Protein AF-A0A9Q1HFZ5-F1 (afdb_monomer_lite)

Structure (mmCIF, N/CA/C/O backbone):
data_AF-A0A9Q1HFZ5-F1
#
_entry.id   AF-A0A9Q1HFZ5-F1
#
loop_
_atom_site.group_PDB
_atom_site.id
_atom_site.type_symbol
_atom_site.label_atom_id
_atom_site.label_alt_id
_atom_site.label_comp_id
_atom_site.label_asym_id
_atom_site.label_entity_id
_atom_site.label_seq_id
_atom_site.p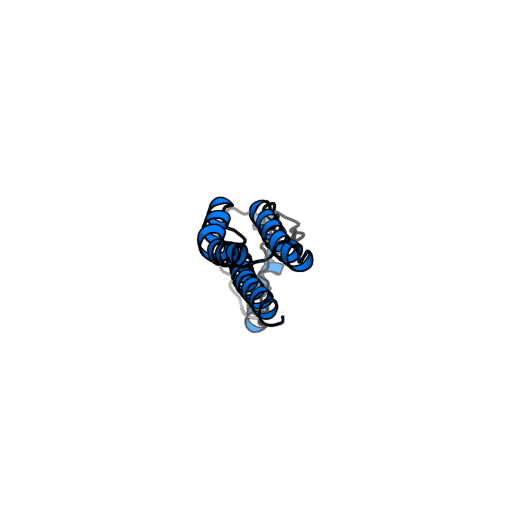dbx_PDB_ins_code
_atom_site.Cartn_x
_atom_site.Cartn_y
_atom_site.Cartn_z
_atom_site.occupancy
_atom_site.B_iso_or_equiv
_atom_site.auth_seq_id
_atom_site.auth_comp_id
_atom_site.auth_asym_id
_atom_site.auth_atom_id
_atom_site.pdbx_PDB_model_num
ATOM 1 N N . MET A 1 1 ? -16.643 2.755 31.530 1.00 44.16 1 MET A N 1
ATOM 2 C CA . MET A 1 1 ? -16.604 3.293 30.150 1.00 44.16 1 MET A CA 1
ATOM 3 C C . MET A 1 1 ? -15.154 3.509 29.686 1.00 44.16 1 MET A C 1
ATOM 5 O O . MET A 1 1 ? -14.734 4.644 29.547 1.00 44.16 1 MET A O 1
ATOM 9 N N . THR A 1 2 ? -14.364 2.450 29.455 1.00 46.28 2 THR A N 1
ATOM 10 C CA . THR A 1 2 ? -12.994 2.570 28.876 1.00 46.28 2 THR A CA 1
ATOM 11 C C . THR A 1 2 ? -12.557 1.375 28.016 1.00 46.28 2 THR A C 1
ATOM 13 O O . THR A 1 2 ? -11.538 1.457 27.342 1.00 46.28 2 THR A O 1
ATOM 16 N N . PHE A 1 3 ? -13.327 0.284 27.954 1.00 53.53 3 PHE A N 1
ATOM 17 C CA . PHE A 1 3 ? -12.928 -0.911 27.198 1.00 53.53 3 PHE A CA 1
ATOM 18 C C . PHE A 1 3 ? -13.112 -0.802 25.674 1.00 53.53 3 PHE A C 1
ATOM 20 O O . PHE A 1 3 ? -12.501 -1.571 24.944 1.00 53.53 3 PHE A O 1
ATOM 27 N N . LEU A 1 4 ? -13.884 0.171 25.175 1.00 57.22 4 LEU A N 1
ATOM 28 C CA . LEU A 1 4 ? -14.208 0.266 23.744 1.00 57.22 4 LEU A CA 1
ATOM 29 C C . LEU A 1 4 ? -13.182 1.062 22.913 1.00 57.22 4 LEU A C 1
ATOM 31 O O . LEU A 1 4 ? -13.033 0.800 21.728 1.00 57.22 4 LEU A O 1
ATOM 35 N N . GLY A 1 5 ? -12.425 1.995 23.505 1.00 55.53 5 GLY A N 1
ATOM 36 C CA . GLY A 1 5 ? -11.471 2.830 22.750 1.00 55.53 5 GLY A CA 1
ATOM 37 C C . GLY A 1 5 ? -10.174 2.114 22.341 1.00 55.53 5 GLY A C 1
ATOM 38 O O . GLY A 1 5 ? -9.583 2.424 21.306 1.00 55.53 5 GLY A O 1
ATOM 39 N N . LEU A 1 6 ? -9.731 1.127 23.130 1.00 59.09 6 LEU A N 1
ATOM 40 C CA . LEU A 1 6 ? -8.488 0.386 22.878 1.00 59.09 6 LEU A CA 1
ATOM 41 C C . LEU A 1 6 ? -8.575 -0.499 21.626 1.00 59.09 6 LEU A C 1
ATOM 43 O O . LEU A 1 6 ? -7.608 -0.568 20.869 1.00 59.09 6 LEU A O 1
ATOM 47 N N . ASP A 1 7 ? -9.727 -1.113 21.366 1.00 67.25 7 ASP A N 1
ATOM 48 C CA . ASP A 1 7 ? -9.920 -2.047 20.248 1.00 67.25 7 ASP A CA 1
ATOM 49 C C . ASP A 1 7 ? -9.902 -1.347 18.872 1.00 67.25 7 ASP A C 1
ATOM 51 O O . ASP A 1 7 ? -9.351 -1.836 17.880 1.00 67.25 7 ASP A O 1
ATOM 55 N N . ILE A 1 8 ? -10.409 -0.114 18.819 1.00 70.19 8 ILE A N 1
ATOM 56 C CA . ILE A 1 8 ? -10.532 0.661 17.576 1.00 70.19 8 ILE A CA 1
ATOM 57 C C . ILE A 1 8 ? -9.152 1.027 17.035 1.00 70.19 8 ILE A C 1
ATOM 59 O O . ILE A 1 8 ? -8.840 0.777 15.868 1.00 70.19 8 ILE A O 1
ATOM 63 N N . SER A 1 9 ? -8.292 1.567 17.901 1.00 76.06 9 SER A N 1
ATOM 64 C CA . SER A 1 9 ? -6.920 1.919 17.534 1.00 76.06 9 SER A CA 1
ATOM 65 C C . SER A 1 9 ? -6.125 0.695 17.059 1.00 76.06 9 SER A C 1
ATOM 67 O O . SER A 1 9 ? -5.380 0.781 16.081 1.00 76.06 9 SER A O 1
ATOM 69 N N . GLN A 1 10 ? -6.325 -0.471 17.683 1.00 80.50 10 GLN A N 1
ATOM 70 C CA . GLN A 1 10 ? -5.677 -1.720 17.282 1.00 80.50 10 GLN A CA 1
ATOM 71 C C . GLN A 1 10 ? -6.176 -2.216 15.924 1.00 80.50 10 GLN A C 1
ATOM 73 O O . GLN A 1 10 ? -5.364 -2.613 15.079 1.00 80.50 10 GLN A O 1
ATOM 78 N N . THR A 1 11 ? -7.480 -2.126 15.672 1.00 81.31 11 THR A N 1
ATOM 79 C CA . THR A 1 11 ? -8.086 -2.523 14.397 1.00 81.31 11 THR A CA 1
ATOM 80 C C . THR A 1 11 ? -7.647 -1.613 13.249 1.00 81.31 11 THR A C 1
ATOM 82 O O . THR A 1 11 ? -7.220 -2.104 12.197 1.00 81.31 11 THR A O 1
ATOM 85 N N . VAL A 1 12 ? -7.634 -0.294 13.467 1.00 81.25 12 VAL A N 1
ATOM 86 C CA . VAL A 1 12 ? -7.117 0.693 12.504 1.00 81.25 12 VAL A CA 1
ATOM 87 C C . VAL A 1 12 ? -5.626 0.465 12.242 1.00 81.25 12 VAL A C 1
ATOM 89 O O . VAL A 1 12 ? -5.197 0.428 11.087 1.00 81.25 12 VAL A O 1
ATOM 92 N N . ASN A 1 13 ? -4.826 0.222 13.282 1.00 85.31 13 ASN A N 1
ATOM 93 C CA . ASN A 1 13 ? -3.402 -0.079 13.128 1.00 85.31 13 ASN A CA 1
ATOM 94 C C . ASN A 1 13 ? -3.161 -1.393 12.369 1.00 85.31 13 ASN A C 1
ATOM 96 O O . ASN A 1 13 ? -2.248 -1.471 11.545 1.00 85.31 13 ASN A O 1
ATOM 100 N N . SER A 1 14 ? -3.989 -2.416 12.594 1.00 86.19 14 SER A N 1
ATOM 101 C CA . SER A 1 14 ? -3.953 -3.675 11.839 1.00 86.19 14 SER A CA 1
ATOM 102 C C . SER A 1 14 ? -4.256 -3.445 10.354 1.00 86.19 14 SER A C 1
ATOM 104 O O . SER A 1 14 ? -3.512 -3.916 9.490 1.00 86.19 14 SER A O 1
ATOM 106 N N . ALA A 1 15 ? -5.291 -2.659 10.044 1.00 87.12 15 ALA A N 1
ATOM 107 C CA . ALA A 1 15 ? -5.643 -2.289 8.675 1.00 87.12 15 ALA A CA 1
ATOM 108 C C . ALA A 1 15 ? -4.533 -1.467 7.990 1.00 87.12 15 ALA A C 1
ATOM 110 O O . ALA A 1 15 ? -4.168 -1.751 6.848 1.00 87.12 15 ALA A O 1
ATOM 111 N N . ASN A 1 16 ? -3.926 -0.514 8.704 1.00 88.19 16 ASN A N 1
ATOM 112 C CA . ASN A 1 16 ? -2.825 0.309 8.197 1.00 88.19 16 ASN A CA 1
ATOM 113 C C . ASN A 1 16 ? -1.559 -0.503 7.894 1.00 88.19 16 ASN A C 1
ATOM 115 O O . ASN A 1 16 ? -0.885 -0.232 6.899 1.00 88.19 16 ASN A O 1
ATOM 119 N N . LYS A 1 17 ? -1.252 -1.535 8.692 1.00 90.06 17 LYS A N 1
ATOM 120 C CA . LYS A 1 17 ? -0.145 -2.464 8.402 1.00 90.06 17 LYS A CA 1
ATOM 121 C C . LYS A 1 17 ? -0.357 -3.183 7.069 1.00 90.06 17 LYS A C 1
ATOM 123 O O . LYS A 1 17 ? 0.549 -3.212 6.238 1.00 90.06 17 LYS A O 1
ATOM 128 N N . VAL A 1 18 ? -1.561 -3.712 6.841 1.00 89.75 18 VAL A N 1
ATOM 129 C CA . VAL A 1 18 ? -1.922 -4.370 5.574 1.00 89.75 18 VAL A CA 1
ATOM 130 C C . VAL A 1 18 ? -1.856 -3.377 4.414 1.00 89.75 18 VAL A C 1
ATOM 132 O O . VAL A 1 18 ? -1.251 -3.675 3.388 1.00 89.75 18 VAL A O 1
ATOM 135 N N . LEU A 1 19 ? -2.389 -2.167 4.587 1.00 88.12 19 LEU A N 1
ATOM 136 C CA . LEU A 1 19 ? -2.314 -1.118 3.571 1.00 88.12 19 LEU A CA 1
ATOM 137 C C . LEU A 1 19 ? -0.862 -0.747 3.222 1.00 88.12 19 LEU A C 1
ATOM 139 O O . LEU A 1 19 ? -0.540 -0.570 2.049 1.00 88.12 19 LEU A O 1
ATOM 143 N N . GLY A 1 20 ? 0.030 -0.672 4.213 1.00 88.69 20 GLY A N 1
ATOM 144 C CA . GLY A 1 20 ? 1.460 -0.447 3.994 1.00 88.69 20 GLY A CA 1
ATOM 145 C C . GLY A 1 20 ? 2.116 -1.560 3.171 1.00 88.69 20 GLY A C 1
ATOM 146 O O . GLY A 1 20 ? 2.890 -1.278 2.253 1.00 88.69 20 GLY A O 1
ATOM 147 N N . LEU A 1 21 ? 1.756 -2.822 3.434 1.00 89.06 21 LEU A N 1
ATOM 148 C CA . LEU A 1 21 ? 2.202 -3.960 2.624 1.00 89.06 21 LEU A CA 1
ATOM 149 C C . LEU A 1 21 ? 1.701 -3.851 1.181 1.00 89.06 21 LEU A C 1
ATOM 151 O O . LEU A 1 21 ? 2.486 -4.057 0.255 1.00 89.06 21 LEU A O 1
ATOM 155 N N . LEU A 1 22 ? 0.434 -3.486 0.978 1.00 88.56 22 LEU A N 1
ATOM 156 C CA . LEU A 1 22 ? -0.132 -3.287 -0.358 1.00 88.56 22 LEU A CA 1
ATOM 157 C C . LEU A 1 22 ? 0.583 -2.155 -1.104 1.00 88.56 22 LEU A C 1
ATOM 159 O O . LEU A 1 22 ? 0.998 -2.356 -2.241 1.00 88.56 22 LEU A O 1
ATOM 163 N N . LYS A 1 23 ? 0.830 -1.012 -0.453 1.00 85.62 23 LYS A N 1
ATOM 164 C CA . LYS A 1 23 ? 1.557 0.123 -1.051 1.00 85.62 23 LYS A CA 1
ATOM 165 C C . LYS A 1 23 ? 2.977 -0.259 -1.494 1.00 85.62 23 LYS A C 1
ATOM 167 O O . LYS A 1 23 ? 3.425 0.199 -2.541 1.00 85.62 23 LYS A O 1
ATOM 172 N N . ARG A 1 24 ? 3.677 -1.109 -0.731 1.00 86.00 24 ARG A N 1
ATOM 173 C CA . ARG A 1 24 ? 5.048 -1.543 -1.056 1.00 86.00 24 ARG A CA 1
ATOM 174 C C . ARG A 1 24 ? 5.102 -2.587 -2.173 1.00 86.00 24 ARG A C 1
ATOM 176 O O . ARG A 1 24 ? 6.030 -2.560 -2.972 1.00 86.00 24 ARG A O 1
ATOM 183 N N . ASN A 1 25 ? 4.135 -3.502 -2.225 1.00 86.75 25 ASN A N 1
ATOM 184 C CA . ASN A 1 25 ? 4.155 -4.618 -3.176 1.00 86.75 25 ASN A CA 1
ATOM 185 C C . ASN A 1 25 ? 3.413 -4.314 -4.485 1.00 86.75 25 ASN A C 1
ATOM 187 O O . ASN A 1 25 ? 3.841 -4.755 -5.544 1.00 86.75 25 ASN A O 1
ATOM 191 N N . LEU A 1 26 ? 2.329 -3.536 -4.436 1.00 85.00 26 LEU A N 1
ATOM 192 C CA . LEU A 1 26 ? 1.442 -3.278 -5.578 1.00 85.00 26 LEU A CA 1
ATOM 193 C C . LEU A 1 26 ? 1.679 -1.905 -6.223 1.00 85.00 26 LEU A C 1
ATOM 195 O O . LEU A 1 26 ? 0.786 -1.359 -6.871 1.00 85.00 26 LEU A O 1
ATOM 199 N N . TRP A 1 27 ? 2.867 -1.319 -6.052 1.00 81.12 27 TRP A N 1
ATOM 200 C CA . TRP A 1 27 ? 3.168 0.034 -6.532 1.00 81.12 27 TRP A CA 1
ATOM 201 C C . TRP A 1 27 ? 3.010 0.170 -8.059 1.00 81.12 27 TRP A C 1
ATOM 203 O O . TRP A 1 27 ? 2.431 1.155 -8.518 1.00 81.12 27 TRP A O 1
ATOM 213 N N . ASN A 1 28 ? 3.431 -0.847 -8.824 1.00 80.31 28 ASN A N 1
ATOM 214 C CA . ASN A 1 28 ? 3.397 -0.877 -10.294 1.00 80.31 28 ASN A CA 1
ATOM 215 C C . ASN A 1 28 ? 2.214 -1.676 -10.885 1.00 80.31 28 ASN A C 1
ATOM 217 O O . ASN A 1 28 ? 2.245 -2.070 -12.047 1.00 80.31 28 ASN A O 1
ATOM 221 N N . CYS A 1 29 ? 1.191 -1.984 -10.086 1.00 81.56 29 CYS A N 1
ATOM 222 C CA . CYS A 1 29 ? 0.050 -2.783 -10.543 1.00 81.56 29 CYS A CA 1
ATOM 223 C C . CYS A 1 29 ? -1.084 -1.915 -11.102 1.00 81.56 29 CYS A C 1
ATOM 225 O O . CYS A 1 29 ? -1.210 -0.733 -10.761 1.00 81.56 29 CYS A O 1
ATOM 227 N N . SER A 1 30 ? -1.946 -2.529 -11.922 1.00 84.12 30 SER A N 1
ATOM 228 C CA . SER A 1 30 ? -3.143 -1.873 -12.446 1.00 84.12 30 SER A CA 1
ATOM 229 C C . SER A 1 30 ? -4.091 -1.435 -11.313 1.00 84.12 30 SER A C 1
ATOM 231 O O . SER A 1 30 ? -4.132 -2.069 -10.250 1.00 84.12 30 SER A O 1
ATOM 233 N N . PRO A 1 31 ? -4.888 -0.371 -11.527 1.00 84.56 31 PRO A N 1
ATOM 234 C CA . PRO A 1 31 ? -5.866 0.108 -10.548 1.00 84.56 31 PRO A CA 1
ATOM 235 C C . PRO A 1 31 ? -6.849 -0.978 -10.081 1.00 84.56 31 PRO A C 1
ATOM 237 O O . PRO A 1 31 ? -7.152 -1.062 -8.894 1.00 84.56 31 PRO A O 1
ATOM 240 N N . SER A 1 32 ? -7.269 -1.866 -10.989 1.00 86.25 32 SER A N 1
ATOM 241 C CA . SER A 1 32 ? -8.192 -2.968 -10.691 1.00 86.25 32 SER A CA 1
ATOM 242 C C . SER A 1 32 ? -7.624 -3.975 -9.687 1.00 86.25 32 SER A C 1
ATOM 244 O O . SER A 1 32 ? -8.313 -4.379 -8.754 1.00 86.25 32 SER A O 1
ATOM 246 N N . ILE A 1 33 ? -6.346 -4.344 -9.815 1.00 87.88 33 ILE A N 1
ATOM 247 C CA . ILE A 1 33 ? -5.682 -5.272 -8.885 1.00 87.88 33 ILE A CA 1
ATOM 248 C C . ILE A 1 33 ? -5.567 -4.640 -7.493 1.00 87.88 33 ILE A C 1
ATOM 250 O O . ILE A 1 33 ? -5.809 -5.303 -6.482 1.00 87.88 33 ILE A O 1
ATOM 254 N N . LYS A 1 34 ? -5.239 -3.343 -7.436 1.00 87.50 34 LYS A N 1
ATOM 255 C CA . LYS A 1 34 ? -5.165 -2.576 -6.184 1.00 87.50 34 LYS A CA 1
ATOM 256 C C . LYS A 1 34 ? -6.521 -2.525 -5.475 1.00 87.50 34 LYS A C 1
ATOM 258 O O . LYS A 1 34 ? -6.582 -2.695 -4.258 1.00 87.50 34 LYS A O 1
ATOM 263 N N . GLU A 1 35 ? -7.597 -2.329 -6.232 1.00 88.56 35 GLU A N 1
ATOM 264 C CA . GLU A 1 35 ? -8.962 -2.297 -5.711 1.00 88.56 35 GLU A CA 1
ATOM 265 C C . GLU A 1 35 ? -9.401 -3.663 -5.165 1.00 88.56 35 GLU A C 1
ATOM 267 O O . GLU A 1 35 ? -9.896 -3.744 -4.037 1.00 88.56 35 GLU A O 1
ATOM 272 N N . THR A 1 36 ? -9.165 -4.744 -5.915 1.00 90.81 36 THR A N 1
ATOM 273 C CA . THR A 1 36 ? -9.499 -6.106 -5.475 1.00 90.81 36 THR A CA 1
ATOM 274 C C . THR A 1 36 ? -8.727 -6.491 -4.216 1.00 90.81 36 THR A C 1
ATOM 276 O O . THR A 1 36 ? -9.330 -6.981 -3.264 1.00 90.81 36 THR A O 1
ATOM 279 N N . ALA A 1 37 ? -7.420 -6.214 -4.161 1.00 89.56 37 ALA A N 1
ATOM 280 C CA . ALA A 1 37 ? -6.597 -6.513 -2.988 1.00 89.56 37 ALA A CA 1
ATOM 281 C C . ALA A 1 37 ? -7.030 -5.718 -1.742 1.00 89.56 37 ALA A C 1
ATOM 283 O O . ALA A 1 37 ? -7.009 -6.234 -0.623 1.00 89.56 37 ALA A O 1
ATOM 284 N N . TYR A 1 38 ? -7.463 -4.467 -1.921 1.00 88.44 38 TYR A N 1
ATOM 285 C CA . TYR A 1 38 ? -8.017 -3.680 -0.822 1.00 88.44 38 TYR A CA 1
ATOM 286 C C . TYR A 1 38 ? -9.357 -4.248 -0.333 1.00 88.44 38 TYR A C 1
ATOM 288 O O . TYR A 1 38 ? -9.556 -4.419 0.874 1.00 88.44 38 TYR A O 1
ATOM 296 N N . LYS A 1 39 ? -10.268 -4.566 -1.263 1.00 88.50 39 LYS A N 1
ATOM 297 C CA . LYS A 1 39 ? -11.587 -5.143 -0.961 1.00 88.50 39 LYS A CA 1
ATOM 298 C C . LYS A 1 39 ? -11.489 -6.505 -0.271 1.00 88.50 39 LYS A C 1
ATOM 300 O O . LYS A 1 39 ? -12.331 -6.795 0.567 1.00 88.50 39 LYS A O 1
ATOM 305 N N . SER A 1 40 ? -10.483 -7.318 -0.582 1.00 92.31 40 SER A N 1
ATOM 306 C CA . SER A 1 40 ? -10.319 -8.633 0.044 1.00 92.31 40 SER A CA 1
ATOM 307 C C . SER A 1 40 ? -9.644 -8.578 1.418 1.00 92.31 40 SER A C 1
ATOM 309 O O . SER A 1 40 ? -10.021 -9.343 2.300 1.00 92.31 40 SER A O 1
ATOM 311 N N . LEU A 1 41 ? -8.672 -7.681 1.634 1.00 88.81 41 LEU A N 1
ATOM 312 C CA . LEU A 1 41 ? -7.824 -7.716 2.838 1.00 88.81 41 LEU A CA 1
ATOM 313 C C . LEU A 1 41 ? -8.105 -6.604 3.857 1.00 88.81 41 LEU A C 1
ATOM 315 O O . LEU A 1 41 ? -8.023 -6.834 5.065 1.00 88.81 41 LEU A O 1
ATOM 319 N N . VAL A 1 42 ? -8.397 -5.387 3.394 1.00 87.25 42 VAL A N 1
ATOM 320 C CA . VAL A 1 42 ? -8.547 -4.207 4.266 1.00 87.25 42 VAL A CA 1
ATOM 321 C C . VAL A 1 42 ? -10.016 -3.951 4.593 1.00 87.25 42 VAL A C 1
ATOM 323 O O . VAL A 1 42 ? -10.348 -3.616 5.730 1.00 87.25 42 VAL A O 1
ATOM 326 N N . ARG A 1 43 ? -10.909 -4.156 3.618 1.00 84.12 43 ARG A N 1
ATOM 327 C CA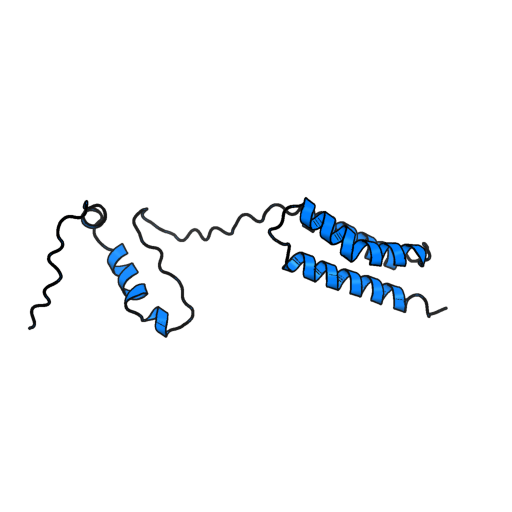 . ARG A 1 43 ? -12.347 -3.892 3.760 1.00 84.12 43 ARG A CA 1
ATOM 328 C C . ARG A 1 43 ? -13.034 -4.720 4.859 1.00 84.12 43 ARG A C 1
ATOM 330 O O . ARG A 1 43 ? -13.725 -4.090 5.654 1.00 84.12 43 ARG A O 1
ATOM 337 N N . PRO A 1 44 ? -12.790 -6.039 5.023 1.00 87.38 44 PRO A N 1
ATOM 338 C CA . PRO A 1 44 ? -13.430 -6.814 6.091 1.00 87.38 44 PRO A CA 1
ATOM 339 C C . PRO A 1 44 ? -13.060 -6.317 7.493 1.00 87.38 44 PRO A C 1
ATOM 341 O O . PRO A 1 44 ? -13.916 -6.208 8.363 1.00 87.38 44 PRO A O 1
ATOM 344 N N . LYS A 1 45 ? -11.789 -5.937 7.699 1.00 83.94 45 LYS A N 1
ATOM 345 C CA . LYS A 1 45 ? -11.302 -5.386 8.976 1.00 83.94 45 LYS A CA 1
ATOM 346 C C . LYS A 1 45 ? -11.982 -4.066 9.325 1.00 83.94 45 LYS A C 1
ATOM 348 O O . LYS A 1 45 ? -12.228 -3.793 10.492 1.00 83.94 45 LYS A O 1
ATOM 353 N N . ARG A 1 46 ? -12.269 -3.245 8.314 1.00 78.12 46 ARG A N 1
ATOM 354 C CA . ARG A 1 46 ? -12.915 -1.944 8.491 1.00 78.12 46 ARG A CA 1
ATOM 355 C C . ARG A 1 46 ? -14.424 -2.073 8.686 1.00 78.12 46 ARG A C 1
ATOM 357 O O . ARG A 1 46 ? -14.975 -1.386 9.534 1.00 78.12 46 ARG A O 1
ATOM 364 N N . GLU A 1 47 ? -15.084 -2.914 7.894 1.00 78.94 47 GLU A N 1
ATOM 365 C CA . GLU A 1 47 ? -16.538 -3.107 7.957 1.00 78.94 47 GLU A CA 1
ATOM 366 C C . GLU A 1 47 ? -16.958 -3.770 9.266 1.00 78.94 47 GLU A C 1
ATOM 368 O O . GLU A 1 47 ? -17.851 -3.254 9.934 1.00 78.94 47 GLU A O 1
ATOM 373 N N . TYR A 1 48 ? -16.244 -4.820 9.687 1.00 78.50 48 TYR A N 1
ATOM 374 C CA . TYR A 1 48 ? -16.449 -5.450 10.995 1.00 78.50 48 TYR A CA 1
ATOM 375 C C . TYR A 1 48 ? -16.405 -4.421 12.125 1.00 78.50 48 TYR A C 1
ATOM 377 O O . TYR A 1 48 ? -17.242 -4.402 13.020 1.00 78.50 48 TYR A O 1
ATOM 385 N N . ALA A 1 49 ? -15.435 -3.522 12.040 1.00 68.44 49 ALA A N 1
ATOM 386 C CA . ALA A 1 49 ? -15.217 -2.544 13.071 1.00 68.44 49 ALA A CA 1
ATOM 387 C C . ALA A 1 49 ? -16.279 -1.425 13.009 1.00 68.44 49 ALA A C 1
ATOM 389 O O . ALA A 1 49 ? -16.817 -1.064 14.047 1.00 68.44 49 ALA A O 1
ATOM 390 N N . SER A 1 50 ? -16.740 -1.011 11.819 1.00 68.19 50 SER A N 1
ATOM 391 C CA . SER A 1 50 ? -17.870 -0.072 11.675 1.00 68.19 50 SER A CA 1
ATOM 392 C C . SER A 1 50 ? -19.188 -0.534 12.279 1.00 68.19 50 SER A C 1
ATOM 394 O O . SER A 1 50 ? -19.962 0.306 12.723 1.00 68.19 50 SER A O 1
ATOM 396 N N . SER A 1 51 ? -19.426 -1.843 12.357 1.00 70.06 51 SER A N 1
ATOM 397 C CA . SER A 1 51 ? -20.614 -2.397 13.013 1.00 70.06 51 SER A CA 1
ATOM 398 C C . SER A 1 51 ? -20.547 -2.359 14.544 1.00 70.06 51 SER A C 1
ATOM 400 O O . SER A 1 51 ? -21.575 -2.507 15.195 1.00 70.06 51 SER A O 1
ATOM 402 N N . ILE A 1 52 ? -19.356 -2.179 15.120 1.00 64.81 52 ILE A N 1
ATOM 403 C CA . ILE A 1 52 ? -19.111 -2.167 16.572 1.00 64.81 52 ILE A CA 1
ATOM 404 C C . ILE A 1 52 ? -19.027 -0.723 17.110 1.00 64.81 52 ILE A C 1
ATOM 406 O O . ILE A 1 52 ? -19.071 -0.502 18.319 1.00 64.81 52 ILE A O 1
ATOM 410 N N . TRP A 1 53 ? -18.898 0.277 16.233 1.00 68.75 53 TRP A N 1
ATOM 411 C CA . TRP A 1 53 ? -18.576 1.652 16.621 1.00 68.75 53 TRP A CA 1
ATOM 412 C C . TRP A 1 53 ? -19.799 2.537 16.897 1.00 68.75 53 TRP A C 1
ATOM 414 O O . TRP A 1 53 ? -20.820 2.452 16.223 1.00 68.75 53 TRP A O 1
ATOM 424 N N . ASP A 1 54 ? -19.634 3.443 17.866 1.00 57.84 54 ASP A N 1
ATOM 425 C CA . ASP A 1 54 ? -20.598 4.478 18.250 1.00 57.84 54 ASP A CA 1
ATOM 426 C C . ASP A 1 54 ? -20.310 5.795 17.477 1.00 57.84 54 ASP A C 1
ATOM 428 O O . ASP A 1 54 ? -19.187 6.312 17.571 1.00 57.84 54 ASP A O 1
ATOM 432 N N . PRO A 1 55 ? -21.259 6.347 16.689 1.0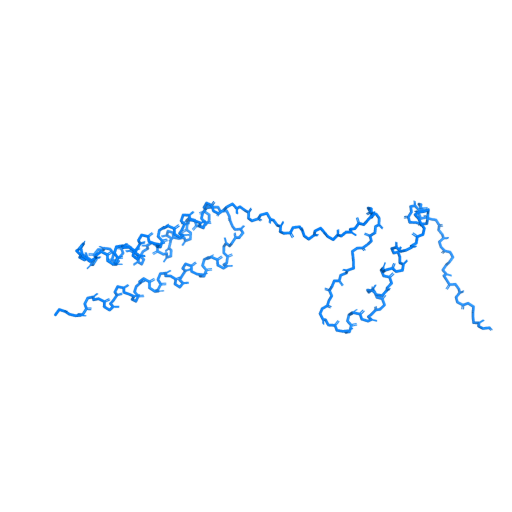0 60.41 55 PRO A N 1
ATOM 433 C CA . PRO A 1 55 ? -21.056 7.491 15.782 1.00 60.41 55 PRO A CA 1
ATOM 434 C C . PRO A 1 55 ? -20.683 8.831 16.442 1.00 60.41 55 PRO A C 1
ATOM 436 O O . PRO A 1 55 ? -20.459 9.811 15.731 1.00 60.41 55 PRO A O 1
ATOM 439 N N . TYR A 1 56 ? -20.594 8.916 17.771 1.00 63.44 56 TYR A N 1
ATOM 440 C CA . TYR A 1 56 ? -20.339 10.184 18.469 1.00 63.44 56 TYR A CA 1
ATOM 441 C C . TYR A 1 56 ? -18.850 10.523 18.680 1.00 63.44 56 TYR A C 1
ATOM 443 O O . TYR A 1 56 ? -18.530 11.652 19.055 1.00 63.44 56 TYR A O 1
ATOM 451 N N . CYS A 1 57 ? -17.912 9.604 18.411 1.00 69.00 57 CYS A N 1
ATOM 452 C CA . CYS A 1 57 ? -16.470 9.894 18.477 1.00 69.00 57 CYS A CA 1
ATOM 453 C C . CYS A 1 57 ? -15.905 10.325 17.112 1.00 69.00 57 CYS A C 1
ATOM 455 O O . CYS A 1 57 ? -15.455 9.494 16.319 1.00 69.00 57 CYS A O 1
ATOM 457 N N . THR A 1 58 ? -15.853 11.638 16.875 1.00 72.25 58 THR A N 1
ATOM 458 C CA . THR A 1 58 ? -15.332 12.269 15.642 1.00 72.25 58 THR A CA 1
ATOM 459 C C . THR A 1 58 ? -13.914 11.823 15.267 1.00 72.25 58 THR A C 1
ATOM 461 O O . THR A 1 58 ? -13.629 11.569 14.101 1.00 72.25 58 THR A O 1
ATOM 464 N N . THR A 1 59 ? -13.039 11.606 16.251 1.00 76.38 59 THR A N 1
ATOM 465 C CA . THR A 1 59 ? -11.647 11.173 16.030 1.00 76.38 59 THR A CA 1
ATOM 466 C C . THR A 1 59 ? -11.530 9.799 15.365 1.00 76.38 59 THR A C 1
ATOM 468 O O . THR A 1 59 ? -10.627 9.564 14.555 1.00 76.38 59 THR A O 1
ATOM 471 N N . HIS A 1 60 ? -12.430 8.867 15.688 1.00 73.19 60 HIS A N 1
ATOM 472 C CA . HIS A 1 60 ? -12.438 7.538 15.080 1.00 73.19 60 HIS A CA 1
ATOM 473 C C . HIS A 1 60 ? -12.934 7.605 13.636 1.00 73.19 60 HIS A C 1
ATOM 475 O O . HIS A 1 60 ? -12.334 6.972 12.768 1.00 73.19 60 HIS A O 1
ATOM 481 N N . ILE A 1 61 ? -13.951 8.428 13.372 1.00 77.69 61 ILE A N 1
ATOM 482 C CA . ILE A 1 61 ? -14.488 8.683 12.030 1.00 77.69 61 ILE A CA 1
ATOM 483 C C . ILE A 1 61 ? -13.389 9.238 11.116 1.00 77.69 61 ILE A C 1
ATOM 485 O O . ILE A 1 61 ? -13.105 8.636 10.078 1.00 77.69 61 ILE A O 1
ATOM 489 N N . ASP A 1 62 ? -12.673 10.275 11.559 1.00 82.44 62 ASP A N 1
ATOM 490 C CA . ASP A 1 62 ? -11.560 10.873 10.805 1.00 82.44 62 ASP A CA 1
ATOM 491 C C . ASP A 1 62 ? -10.469 9.845 10.467 1.00 82.44 62 ASP A C 1
ATOM 493 O O . ASP A 1 62 ? -9.894 9.827 9.374 1.00 82.44 62 ASP A O 1
ATOM 497 N N . SER A 1 63 ? -10.184 8.944 11.411 1.00 79.31 63 SER A N 1
ATOM 498 C CA . SER A 1 63 ? -9.189 7.883 11.238 1.00 79.31 63 SER A CA 1
ATOM 499 C C . SER A 1 63 ? -9.595 6.894 10.142 1.00 79.31 63 SER A C 1
ATOM 501 O O . SER A 1 63 ? -8.755 6.459 9.350 1.00 79.31 63 SER A O 1
ATOM 503 N N . ILE A 1 64 ? -10.880 6.545 10.082 1.00 79.38 64 ILE A N 1
ATOM 504 C CA . ILE A 1 64 ? -11.445 5.618 9.095 1.00 79.38 64 ILE A CA 1
ATOM 505 C C . ILE A 1 64 ? -11.476 6.270 7.710 1.00 79.38 64 ILE A C 1
ATOM 507 O O . ILE A 1 64 ? -11.042 5.650 6.731 1.00 79.38 64 ILE A O 1
ATOM 511 N N . GLU A 1 65 ? -11.916 7.525 7.626 1.00 83.44 65 GLU A N 1
ATOM 512 C CA . GLU A 1 65 ? -11.941 8.282 6.372 1.00 83.44 65 GLU A CA 1
ATOM 513 C C . GLU A 1 65 ? -10.538 8.461 5.792 1.00 83.44 65 GLU A C 1
ATOM 515 O O . GLU A 1 65 ? -10.329 8.308 4.585 1.00 83.44 65 GLU A O 1
ATOM 520 N N . LYS A 1 66 ? -9.535 8.690 6.645 1.00 85.75 66 LYS A N 1
ATOM 521 C CA . LYS A 1 66 ? -8.139 8.812 6.214 1.00 85.75 66 LYS A CA 1
ATOM 522 C C . LYS A 1 66 ? -7.631 7.560 5.498 1.00 85.75 66 LYS A C 1
ATOM 524 O O . LYS A 1 66 ? -6.927 7.673 4.493 1.00 85.75 66 LYS A O 1
ATOM 529 N N . VAL A 1 67 ? -8.028 6.370 5.952 1.00 82.19 67 VAL A N 1
ATOM 530 C CA . VAL A 1 67 ? -7.698 5.099 5.281 1.00 82.19 67 VAL A CA 1
ATOM 531 C C . VAL A 1 67 ? -8.362 5.013 3.901 1.00 82.19 67 VAL A C 1
ATOM 533 O O . VAL A 1 67 ? -7.746 4.523 2.950 1.00 82.19 67 VAL A O 1
ATOM 536 N N . GLN A 1 68 ? -9.597 5.505 3.762 1.00 83.44 68 GLN A N 1
ATOM 537 C CA . GLN A 1 68 ? -10.297 5.553 2.472 1.00 83.44 68 GLN A CA 1
ATOM 538 C C . GLN A 1 68 ? -9.652 6.560 1.509 1.00 83.44 68 GLN A C 1
ATOM 540 O O . GLN A 1 68 ? -9.448 6.244 0.336 1.00 83.44 68 GLN A O 1
ATOM 545 N N . GLN A 1 69 ? -9.263 7.739 1.995 1.00 84.62 69 GLN A N 1
ATOM 546 C CA . GLN A 1 69 ? -8.550 8.732 1.187 1.00 84.62 69 GLN A CA 1
ATOM 547 C C . GLN A 1 69 ? -7.194 8.209 0.700 1.00 84.62 69 GLN A C 1
ATOM 549 O O . GLN A 1 69 ? -6.806 8.433 -0.447 1.00 84.62 69 GLN A O 1
ATOM 554 N N . ASP A 1 70 ? -6.474 7.478 1.547 1.00 82.12 70 ASP A N 1
ATOM 555 C CA . ASP A 1 70 ? -5.194 6.875 1.187 1.00 82.12 70 ASP A CA 1
ATOM 556 C C . ASP A 1 70 ? -5.315 5.772 0.129 1.00 82.12 70 ASP A C 1
ATOM 558 O O . ASP A 1 70 ? -4.426 5.636 -0.717 1.00 82.12 70 ASP A O 1
ATOM 562 N N . LEU A 1 71 ? -6.413 5.011 0.136 1.00 79.50 71 LEU A N 1
ATOM 563 C CA . LEU A 1 71 ? -6.743 4.099 -0.960 1.00 79.50 71 LEU A CA 1
ATOM 564 C C . LEU A 1 71 ? -6.956 4.873 -2.261 1.00 79.50 71 LEU A C 1
ATOM 566 O O . LEU A 1 71 ? -6.386 4.508 -3.289 1.00 79.50 71 LEU A O 1
ATOM 570 N N . LEU A 1 72 ? -7.762 5.935 -2.210 1.00 83.06 72 LEU A N 1
ATOM 571 C CA . LEU A 1 72 ? -8.080 6.746 -3.382 1.00 83.06 72 LEU A CA 1
ATOM 572 C C . LEU A 1 72 ? -6.801 7.302 -4.016 1.00 83.06 72 LEU A C 1
ATOM 574 O O . LEU A 1 72 ? -6.618 7.220 -5.227 1.00 83.06 72 LEU A O 1
ATOM 578 N N . LYS A 1 73 ? -5.864 7.765 -3.182 1.00 83.19 73 LYS A N 1
ATOM 579 C CA . LYS A 1 73 ? -4.525 8.185 -3.616 1.00 83.19 73 LYS A CA 1
ATOM 580 C C . LYS A 1 73 ? -3.729 7.044 -4.247 1.00 83.19 73 LYS A C 1
ATOM 582 O O . LYS A 1 73 ? -3.025 7.286 -5.213 1.00 83.19 73 LYS A O 1
ATOM 587 N N . MET A 1 74 ? -3.817 5.815 -3.735 1.00 79.81 74 MET A N 1
ATOM 588 C CA . MET A 1 74 ? -3.093 4.656 -4.282 1.00 79.81 74 MET A CA 1
ATOM 589 C C . MET A 1 74 ? -3.628 4.205 -5.655 1.00 79.81 74 MET A C 1
ATOM 591 O O . MET A 1 74 ? -2.844 3.773 -6.509 1.00 79.81 74 MET A O 1
ATOM 595 N N .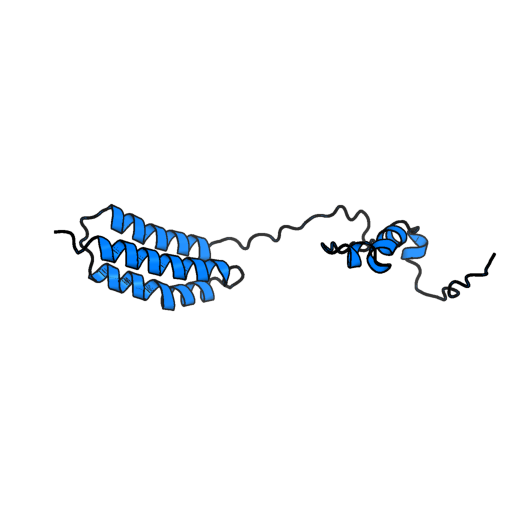 ILE A 1 75 ? -4.948 4.282 -5.852 1.00 81.94 75 ILE A N 1
ATOM 596 C CA . ILE A 1 75 ? -5.635 3.920 -7.103 1.00 81.94 75 ILE A CA 1
ATOM 597 C C . ILE A 1 75 ? -5.426 5.011 -8.157 1.00 81.94 75 ILE A C 1
ATOM 599 O O . ILE A 1 75 ? -5.022 4.703 -9.275 1.00 81.94 75 ILE A O 1
ATOM 603 N N . ASN A 1 76 ? -5.638 6.272 -7.775 1.00 79.88 76 ASN A N 1
ATOM 604 C CA . ASN A 1 76 ? -5.553 7.428 -8.669 1.00 79.88 76 ASN A CA 1
ATOM 605 C C . ASN A 1 76 ? -4.132 7.990 -8.795 1.00 79.88 76 ASN A C 1
ATOM 607 O O . ASN A 1 76 ? -3.944 9.002 -9.469 1.00 79.88 76 ASN A O 1
ATOM 611 N N . ALA A 1 77 ? -3.138 7.382 -8.135 1.00 69.00 77 ALA A N 1
ATOM 612 C CA . ALA A 1 77 ? -1.751 7.809 -8.253 1.00 69.00 77 ALA A CA 1
ATOM 613 C C . ALA A 1 77 ? -1.363 7.789 -9.737 1.00 69.00 77 ALA A C 1
ATOM 615 O O . ALA A 1 77 ? -1.388 6.711 -10.343 1.00 69.00 77 ALA A O 1
ATOM 616 N N . PRO A 1 78 ? -0.992 8.941 -10.332 1.00 62.09 78 PRO A N 1
ATOM 617 C CA . PRO A 1 78 ? -0.461 8.934 -11.681 1.00 62.09 78 PRO A CA 1
ATOM 618 C C . PRO A 1 78 ? 0.758 8.018 -11.673 1.00 62.09 78 PRO A C 1
ATOM 620 O O . PRO A 1 78 ? 1.566 8.081 -10.741 1.00 62.09 78 PRO A O 1
ATOM 623 N N . ALA A 1 79 ? 0.869 7.149 -12.683 1.00 60.06 79 ALA A N 1
ATOM 624 C CA . ALA A 1 79 ? 2.071 6.357 -12.897 1.00 60.06 79 ALA A CA 1
ATOM 625 C C . ALA A 1 79 ? 3.260 7.311 -12.770 1.00 60.06 79 ALA A C 1
ATOM 627 O O . ALA A 1 79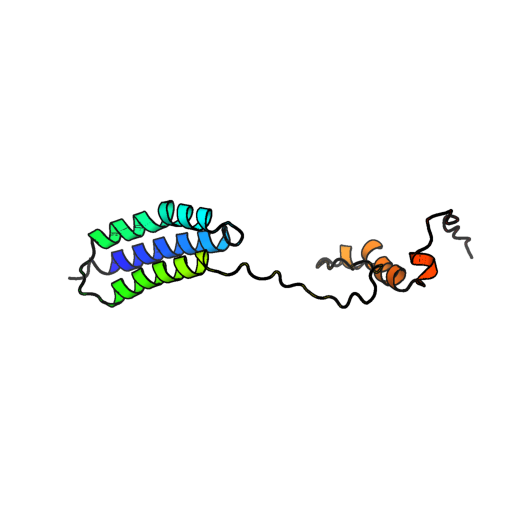 ? 3.375 8.264 -13.545 1.00 60.06 79 ALA A O 1
ATOM 628 N N . VAL A 1 80 ? 4.063 7.135 -11.715 1.00 54.12 80 VAL A N 1
ATOM 629 C CA . VAL A 1 80 ? 5.227 7.981 -11.467 1.00 54.12 80 VAL A CA 1
ATOM 630 C C . VAL A 1 80 ? 6.031 7.915 -12.751 1.00 54.12 80 VAL A C 1
ATOM 632 O O . VAL A 1 80 ? 6.484 6.833 -13.122 1.00 54.12 80 VAL A O 1
ATOM 635 N N . LYS A 1 81 ? 6.146 9.042 -13.470 1.00 49.84 81 LYS A N 1
ATOM 636 C CA . LYS A 1 81 ? 7.023 9.116 -14.637 1.00 49.84 81 LYS A CA 1
ATOM 637 C 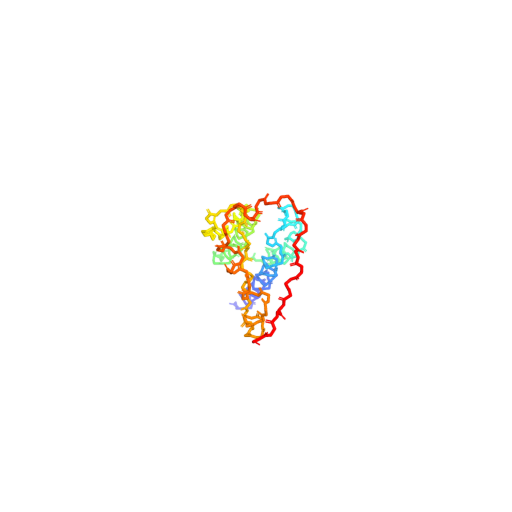C . LYS A 1 81 ? 8.368 8.613 -14.144 1.00 49.84 81 LYS A C 1
ATOM 639 O O . LYS A 1 81 ? 8.920 9.203 -13.211 1.00 49.84 81 LYS A O 1
ATOM 644 N N . SER A 1 82 ? 8.835 7.494 -14.701 1.00 46.25 82 SER A N 1
ATOM 645 C CA . SER A 1 82 ? 10.157 6.955 -14.416 1.00 46.25 82 SER A CA 1
ATOM 646 C C . SER A 1 82 ? 11.113 8.131 -14.368 1.00 46.25 82 SER A C 1
ATOM 648 O O . SER A 1 82 ? 11.121 8.947 -15.292 1.00 46.25 82 SER A O 1
ATOM 650 N N . ARG A 1 83 ? 11.855 8.280 -13.268 1.00 49.09 83 ARG A N 1
ATOM 651 C CA . ARG A 1 83 ? 12.902 9.292 -13.188 1.00 49.09 83 ARG A CA 1
ATOM 652 C C . ARG A 1 83 ? 13.913 8.930 -14.269 1.00 49.09 83 ARG A C 1
ATOM 654 O O . ARG A 1 83 ? 14.801 8.117 -14.036 1.00 49.09 83 ARG A O 1
ATOM 661 N N . THR A 1 84 ? 13.747 9.481 -15.467 1.00 49.50 84 THR A N 1
ATOM 662 C CA . THR A 1 84 ? 14.744 9.399 -16.521 1.00 49.50 84 THR A CA 1
ATOM 663 C C . THR A 1 84 ? 15.917 10.196 -15.998 1.00 49.50 84 THR A C 1
ATOM 665 O O . THR A 1 84 ? 15.905 11.428 -16.029 1.00 49.50 84 THR A O 1
ATOM 668 N N . LEU A 1 85 ? 16.902 9.498 -15.439 1.00 49.38 85 LEU A N 1
ATOM 669 C CA . LEU A 1 85 ? 18.237 10.043 -15.303 1.00 49.38 85 LEU A CA 1
ATOM 670 C C . LEU A 1 85 ? 18.686 10.348 -16.733 1.00 49.38 85 LEU A C 1
ATOM 672 O O . LEU A 1 85 ? 19.162 9.463 -17.437 1.00 49.38 85 LEU A O 1
ATOM 676 N N . HIS A 1 86 ? 18.462 11.579 -17.190 1.00 50.59 86 HIS A N 1
ATOM 677 C CA . HIS A 1 86 ? 19.137 12.105 -18.365 1.00 50.59 86 HIS A CA 1
ATOM 678 C C . HIS A 1 86 ? 20.606 12.231 -17.972 1.00 50.59 86 HIS A C 1
ATOM 680 O O . HIS A 1 86 ? 21.075 13.276 -17.516 1.00 50.59 86 HIS A O 1
ATOM 686 N N . THR A 1 87 ? 21.342 11.126 -18.072 1.00 55.09 87 THR A N 1
ATOM 687 C CA . THR A 1 87 ? 22.785 11.224 -18.200 1.00 55.09 87 THR A CA 1
ATOM 688 C C . THR A 1 87 ? 23.025 12.015 -19.478 1.00 55.09 87 THR A C 1
ATOM 690 O O . THR A 1 87 ? 22.333 11.826 -20.480 1.00 55.09 87 THR A O 1
ATOM 693 N N . ARG A 1 88 ? 23.945 12.980 -19.425 1.00 56.81 88 ARG A N 1
ATOM 694 C CA . ARG A 1 88 ? 24.370 13.754 -20.595 1.00 56.81 88 ARG A CA 1
ATOM 695 C C . ARG A 1 88 ? 25.106 12.807 -21.544 1.00 56.81 88 ARG A C 1
ATOM 697 O O . ARG A 1 88 ? 26.330 12.826 -21.600 1.00 56.81 88 ARG A O 1
ATOM 704 N N . ASN A 1 89 ? 24.381 11.914 -22.213 1.00 57.56 89 ASN A N 1
ATOM 705 C CA . ASN A 1 89 ? 24.952 11.074 -23.243 1.00 57.56 89 ASN A CA 1
ATOM 706 C C . ASN A 1 89 ? 25.009 11.928 -24.505 1.00 57.56 89 ASN A C 1
ATOM 708 O O . ASN A 1 89 ? 24.010 12.137 -25.184 1.00 57.56 89 ASN A O 1
ATOM 712 N N . THR A 1 90 ? 26.171 12.527 -24.734 1.00 60.91 90 THR A N 1
ATOM 713 C CA . THR A 1 90 ? 26.389 13.559 -25.752 1.00 60.91 90 THR A CA 1
ATOM 714 C C . THR A 1 90 ? 26.381 13.024 -27.187 1.00 60.91 90 THR A C 1
ATOM 716 O O . THR A 1 90 ? 26.409 13.820 -28.117 1.00 60.91 90 THR A O 1
ATOM 719 N N . HIS A 1 91 ? 26.321 11.703 -27.398 1.00 66.00 91 HIS A N 1
ATOM 720 C CA . HIS A 1 91 ? 26.264 11.094 -28.729 1.00 66.00 91 HIS A CA 1
ATOM 721 C C . HIS A 1 91 ? 25.520 9.747 -28.701 1.00 66.00 91 HIS A C 1
ATOM 723 O O . HIS A 1 91 ? 25.726 8.949 -27.787 1.00 66.00 91 HIS A O 1
ATOM 729 N N . THR A 1 92 ? 24.698 9.460 -29.717 1.00 67.31 92 THR A N 1
ATOM 730 C CA . THR A 1 92 ? 23.860 8.242 -29.818 1.00 67.31 92 THR A CA 1
ATOM 731 C C . THR A 1 92 ? 24.664 6.936 -29.756 1.00 67.31 92 THR A C 1
ATOM 733 O O . THR A 1 92 ? 24.161 5.933 -29.264 1.00 67.31 92 THR A O 1
ATOM 736 N N . MET A 1 93 ? 25.929 6.954 -30.198 1.00 68.12 93 MET A N 1
ATOM 737 C CA . MET A 1 93 ? 26.821 5.777 -30.229 1.00 68.12 93 MET A CA 1
ATOM 738 C C . MET A 1 93 ? 27.733 5.637 -28.998 1.00 68.12 93 MET A C 1
ATOM 740 O O . MET A 1 93 ? 28.703 4.885 -29.033 1.00 68.12 93 MET A O 1
ATOM 744 N N . ASN A 1 94 ? 27.488 6.395 -27.926 1.00 71.44 94 ASN A N 1
ATOM 745 C CA . ASN A 1 94 ? 28.272 6.288 -26.696 1.00 71.44 94 ASN A CA 1
ATOM 746 C C . ASN A 1 94 ? 27.663 5.244 -25.748 1.00 71.44 94 ASN A C 1
ATOM 748 O O . ASN A 1 94 ? 26.472 5.285 -25.424 1.00 71.44 94 ASN A O 1
ATOM 752 N N . TYR A 1 95 ? 28.509 4.343 -25.255 1.00 70.25 95 TYR A N 1
ATOM 753 C CA . TYR A 1 95 ? 28.152 3.293 -24.309 1.00 70.25 95 TYR A CA 1
ATOM 754 C C . TYR A 1 95 ? 27.891 3.860 -22.904 1.00 70.25 95 TYR A C 1
ATOM 756 O O . TYR A 1 95 ? 28.633 4.715 -22.410 1.00 70.25 95 TYR A O 1
ATOM 764 N N . ILE A 1 96 ? 26.859 3.343 -22.230 1.00 73.19 96 ILE A N 1
ATOM 765 C CA . ILE A 1 96 ? 26.527 3.693 -20.842 1.00 73.19 96 ILE A CA 1
ATOM 766 C C . ILE A 1 96 ? 27.506 2.981 -19.907 1.00 73.19 96 ILE A C 1
ATOM 768 O O . ILE A 1 96 ? 27.614 1.757 -19.935 1.00 73.19 96 ILE A O 1
ATOM 772 N N . ILE A 1 97 ? 28.191 3.732 -19.043 1.00 72.31 97 ILE A N 1
ATOM 773 C CA . ILE A 1 97 ? 29.063 3.152 -18.016 1.00 72.31 97 ILE A CA 1
ATOM 774 C C . ILE A 1 97 ? 28.175 2.575 -16.899 1.00 72.31 97 ILE A C 1
ATOM 776 O O . ILE A 1 97 ? 27.481 3.346 -16.229 1.00 72.31 97 ILE A O 1
ATOM 780 N N . PRO A 1 98 ? 28.175 1.249 -16.662 1.00 70.75 98 PRO A N 1
ATOM 781 C CA . PRO A 1 98 ? 27.400 0.661 -15.581 1.00 70.75 98 PRO A CA 1
ATOM 782 C C . PRO A 1 98 ? 28.009 1.059 -14.235 1.00 70.75 98 PRO A C 1
ATOM 784 O O . PRO A 1 98 ? 29.172 0.766 -13.951 1.00 70.75 98 PRO A O 1
ATOM 787 N N . SER A 1 99 ? 27.222 1.715 -13.384 1.00 65.81 99 SER A N 1
ATOM 788 C CA . SER A 1 99 ? 27.640 2.024 -12.019 1.00 65.81 99 SER A CA 1
ATOM 789 C C . SER A 1 99 ? 27.593 0.758 -11.167 1.00 65.81 99 SER A C 1
ATOM 791 O O . SER A 1 99 ? 26.527 0.160 -11.013 1.00 65.81 99 SER A O 1
ATOM 793 N N . ALA A 1 100 ? 28.715 0.378 -10.565 1.00 63.66 100 ALA A N 1
ATOM 794 C CA . ALA A 1 100 ? 28.747 -0.648 -9.532 1.00 63.66 100 ALA A CA 1
ATOM 795 C C . ALA A 1 100 ? 29.280 -0.071 -8.226 1.00 63.66 100 ALA A C 1
ATOM 797 O O . ALA A 1 100 ? 30.185 0.759 -8.223 1.00 63.66 100 ALA A O 1
ATOM 798 N N . ASN A 1 101 ? 28.715 -0.542 -7.116 1.00 65.00 101 ASN A N 1
ATOM 799 C CA . ASN A 1 101 ? 29.112 -0.135 -5.770 1.00 65.00 101 ASN A CA 1
ATOM 800 C C . ASN A 1 101 ? 30.369 -0.888 -5.283 1.00 65.00 101 ASN A C 1
ATOM 802 O O . ASN A 1 101 ? 31.088 -0.406 -4.422 1.00 65.00 101 ASN A O 1
ATOM 806 N N . LYS A 1 102 ? 30.663 -2.059 -5.866 1.00 69.56 102 LYS A N 1
ATOM 807 C CA . LYS A 1 102 ? 31.816 -2.885 -5.491 1.00 69.56 102 LYS A CA 1
ATOM 808 C C . LYS A 1 102 ? 33.072 -2.459 -6.255 1.00 69.56 102 LYS A C 1
ATOM 810 O O . LYS A 1 102 ? 33.079 -2.480 -7.490 1.00 69.56 102 LYS A O 1
ATOM 815 N N . ASP A 1 103 ? 34.150 -2.184 -5.524 1.00 63.38 103 ASP A N 1
ATOM 816 C CA . ASP A 1 103 ? 35.448 -1.785 -6.086 1.00 63.38 103 ASP A CA 1
ATOM 817 C C . ASP A 1 103 ? 36.023 -2.813 -7.070 1.00 63.38 103 ASP A C 1
ATOM 819 O O . ASP A 1 103 ? 36.606 -2.442 -8.089 1.00 63.38 103 ASP A O 1
ATOM 823 N N . CYS A 1 104 ? 35.771 -4.108 -6.845 1.00 61.56 104 CYS A N 1
ATOM 824 C CA . CYS A 1 104 ? 36.212 -5.176 -7.745 1.00 61.56 104 CYS A CA 1
ATOM 825 C C . CYS A 1 104 ? 35.657 -5.031 -9.171 1.00 61.56 104 CYS A C 1
ATOM 827 O O . CYS A 1 104 ? 36.367 -5.286 -10.141 1.00 61.56 104 CYS A O 1
ATOM 829 N N . TYR A 1 105 ? 34.412 -4.571 -9.316 1.00 69.62 105 TYR A N 1
ATOM 830 C CA . TYR A 1 105 ? 33.822 -4.321 -10.626 1.00 69.62 105 TYR A CA 1
ATOM 831 C C . TYR A 1 105 ? 34.278 -2.968 -11.173 1.00 69.62 105 TYR A C 1
ATOM 833 O O . TYR A 1 105 ? 34.660 -2.892 -12.339 1.00 69.62 105 TYR A O 1
ATOM 841 N N . ARG A 1 106 ? 34.331 -1.926 -10.327 1.00 61.72 106 ARG A N 1
ATOM 842 C CA . ARG A 1 106 ? 34.777 -0.569 -10.695 1.00 61.72 106 ARG A CA 1
ATOM 843 C C . ARG A 1 106 ? 36.170 -0.548 -11.332 1.00 61.72 106 ARG A C 1
ATOM 845 O O . ARG A 1 106 ? 36.396 0.225 -12.260 1.00 61.72 106 ARG A O 1
ATOM 852 N N . TYR A 1 107 ? 37.083 -1.396 -10.859 1.00 70.31 107 TYR A N 1
ATOM 853 C CA . TYR A 1 107 ? 38.447 -1.484 -11.385 1.00 70.31 107 TYR A CA 1
ATOM 854 C C . TYR A 1 107 ? 38.664 -2.589 -12.417 1.00 70.31 107 TYR A C 1
ATOM 856 O O . TYR A 1 107 ? 39.774 -2.684 -12.942 1.00 70.31 107 TYR A O 1
ATOM 864 N N . SER A 1 108 ? 37.642 -3.388 -12.731 1.00 76.81 108 SER A N 1
ATOM 865 C CA . SER A 1 108 ? 37.748 -4.412 -13.767 1.00 76.81 108 SER A CA 1
ATOM 866 C C . SER A 1 108 ? 37.965 -3.788 -15.153 1.00 76.81 108 SER A C 1
ATOM 868 O O . SER A 1 108 ? 37.640 -2.624 -15.408 1.00 76.81 108 SER A O 1
ATOM 870 N N . LEU A 1 109 ? 38.540 -4.576 -16.062 1.00 70.00 109 LEU A N 1
ATOM 871 C CA . LEU A 1 109 ? 38.802 -4.180 -17.452 1.00 70.00 109 LEU A CA 1
ATOM 872 C C . LEU A 1 109 ? 37.553 -3.629 -18.157 1.00 70.00 109 LEU A C 1
ATOM 874 O O . LEU A 1 109 ? 37.650 -2.723 -18.983 1.00 70.00 109 LEU A O 1
ATOM 878 N N . TYR A 1 110 ? 36.375 -4.138 -17.802 1.00 70.00 110 TYR A N 1
ATOM 879 C CA . TYR A 1 110 ? 35.132 -3.794 -18.474 1.00 70.00 110 TYR A CA 1
ATOM 880 C C . TYR A 1 110 ? 34.705 -2.324 -18.241 1.00 70.00 110 TYR A C 1
ATOM 882 O O . TYR A 1 110 ? 34.688 -1.573 -19.213 1.00 70.00 110 TYR A O 1
ATOM 890 N N . PRO A 1 111 ? 34.484 -1.803 -17.013 1.00 74.19 111 PRO A N 1
ATOM 891 C CA . PRO A 1 111 ? 34.118 -0.394 -16.824 1.00 74.19 111 PRO A CA 1
ATOM 892 C C . PRO A 1 111 ? 35.234 0.598 -17.161 1.00 74.19 111 PRO A C 1
ATOM 894 O O . PRO A 1 111 ? 34.940 1.741 -17.504 1.00 74.19 111 PRO A O 1
ATOM 897 N N . ARG A 1 112 ? 36.507 0.176 -17.090 1.00 71.62 112 ARG A N 1
ATOM 898 C CA . ARG A 1 112 ? 37.658 1.030 -17.437 1.00 71.62 112 ARG A CA 1
ATOM 899 C C . ARG A 1 112 ? 37.787 1.289 -18.938 1.00 71.62 112 ARG A C 1
ATOM 901 O O . ARG A 1 112 ? 38.264 2.352 -19.322 1.00 71.62 112 ARG A O 1
ATOM 908 N N . THR A 1 113 ? 37.384 0.343 -19.783 1.00 77.75 113 THR A N 1
ATOM 909 C CA . THR A 1 113 ? 37.520 0.485 -21.243 1.00 77.75 113 THR A CA 1
ATOM 910 C C . THR A 1 113 ? 36.408 1.341 -21.847 1.00 77.75 113 THR A C 1
ATOM 912 O O . THR A 1 113 ? 36.654 2.038 -22.825 1.00 77.75 113 THR A O 1
ATOM 915 N N . ILE A 1 114 ? 35.212 1.371 -21.250 1.00 75.31 114 ILE A N 1
ATOM 916 C CA . ILE A 1 114 ? 34.040 2.094 -21.780 1.00 75.31 114 ILE A CA 1
ATOM 917 C C . ILE A 1 114 ? 34.302 3.599 -22.014 1.00 75.31 114 ILE A C 1
ATOM 919 O O . ILE A 1 114 ? 33.980 4.083 -23.101 1.00 75.31 114 ILE A O 1
ATOM 923 N N . PRO A 1 115 ? 34.921 4.359 -21.083 1.00 78.75 115 PRO A N 1
ATOM 924 C CA . PRO A 1 115 ? 35.326 5.734 -21.358 1.00 78.75 115 PRO A CA 1
ATOM 925 C C . PRO A 1 115 ? 36.253 5.844 -22.568 1.00 78.75 115 PRO A C 1
ATOM 927 O O . PRO A 1 115 ? 36.045 6.719 -23.397 1.00 78.75 115 PRO A O 1
ATOM 930 N N . LEU A 1 116 ? 37.237 4.953 -22.705 1.00 76.12 116 LEU A N 1
ATOM 931 C CA . LEU A 1 116 ? 38.188 4.976 -23.821 1.00 76.12 116 LEU A CA 1
ATOM 932 C C . LEU A 1 116 ? 37.475 4.746 -25.162 1.00 76.12 116 LEU A C 1
ATOM 934 O O . LEU A 1 116 ? 37.690 5.510 -26.099 1.00 76.12 116 LEU A O 1
ATOM 938 N N . TRP A 1 117 ? 36.549 3.783 -25.224 1.00 77.00 117 TRP A N 1
ATOM 939 C CA . TRP A 1 117 ? 35.692 3.560 -26.396 1.00 77.00 117 TRP A CA 1
ATOM 940 C C . TRP A 1 117 ? 34.830 4.785 -26.729 1.00 77.00 117 TRP A C 1
ATOM 942 O O . TRP A 1 117 ? 34.679 5.154 -27.894 1.00 77.00 117 TRP A O 1
ATOM 952 N N . ASN A 1 118 ? 34.304 5.470 -25.713 1.00 79.69 118 ASN A N 1
ATOM 953 C CA . ASN A 1 118 ? 33.494 6.673 -25.904 1.00 79.69 118 ASN A CA 1
ATOM 954 C C . ASN A 1 118 ? 34.300 7.884 -26.405 1.00 79.69 118 ASN A C 1
ATOM 956 O O . ASN A 1 118 ? 33.705 8.764 -27.024 1.00 79.69 118 ASN A O 1
ATOM 960 N N . HIS A 1 119 ? 35.621 7.923 -26.220 1.00 80.00 119 HIS A N 1
ATOM 961 C CA . HIS A 1 119 ? 36.486 8.979 -26.769 1.00 80.00 119 HIS A CA 1
ATOM 962 C C . HIS A 1 119 ? 37.037 8.654 -28.169 1.00 80.00 119 HIS A C 1
ATOM 964 O O . HIS A 1 119 ? 37.784 9.457 -28.722 1.00 80.00 119 HIS A O 1
ATOM 970 N N . LEU A 1 120 ? 36.669 7.514 -28.767 1.00 76.88 120 LEU A N 1
ATOM 971 C CA . LEU A 1 120 ? 37.087 7.192 -30.133 1.00 76.88 120 LEU A CA 1
ATOM 972 C C . LEU A 1 120 ? 36.486 8.172 -31.158 1.00 76.88 120 LEU A C 1
ATOM 974 O O . LEU A 1 120 ? 35.336 8.605 -30.986 1.00 76.88 120 LEU A O 1
ATOM 978 N N . PRO A 1 121 ? 37.222 8.477 -32.243 1.00 79.31 121 PRO A N 1
ATOM 979 C CA . PRO A 1 121 ? 36.694 9.280 -33.331 1.00 79.31 121 PRO A CA 1
ATOM 980 C C . PRO A 1 121 ? 35.436 8.628 -33.928 1.00 79.31 121 PRO A C 1
ATOM 982 O O . PRO A 1 121 ? 35.357 7.398 -34.027 1.00 79.31 121 PRO A O 1
ATOM 985 N N . PRO A 1 122 ? 34.432 9.432 -34.318 1.00 70.25 122 PRO A N 1
ATOM 986 C CA . PRO A 1 122 ? 33.134 8.937 -34.778 1.00 70.25 122 PRO A CA 1
ATOM 987 C C . PRO A 1 122 ? 33.239 8.048 -36.024 1.00 70.25 122 PRO A C 1
ATOM 989 O O . PRO A 1 122 ? 32.464 7.105 -36.147 1.00 70.25 122 PRO A O 1
ATOM 992 N N . GLU A 1 123 ? 34.235 8.287 -36.877 1.00 72.25 123 GLU A N 1
ATOM 993 C CA . GLU A 1 123 ? 34.554 7.502 -38.080 1.00 72.25 123 GLU A CA 1
ATOM 994 C C . GLU A 1 123 ? 34.849 6.027 -37.770 1.00 72.25 123 GLU A C 1
ATOM 996 O O . GLU A 1 123 ? 34.409 5.131 -38.484 1.00 72.25 123 GLU A O 1
ATOM 1001 N N . LEU A 1 124 ? 35.559 5.759 -36.669 1.00 67.69 124 LEU A N 1
ATOM 1002 C CA . LEU A 1 124 ? 35.868 4.395 -36.236 1.00 67.69 124 LEU A CA 1
ATOM 1003 C C . LEU A 1 124 ? 34.676 3.732 -35.541 1.00 67.69 124 LEU A C 1
ATOM 1005 O O . LEU A 1 124 ? 34.543 2.512 -35.578 1.00 67.69 124 LEU A O 1
ATOM 1009 N N . LYS A 1 125 ? 33.799 4.524 -34.912 1.00 70.69 125 LYS A N 1
ATOM 1010 C CA . LYS A 1 125 ? 32.585 4.018 -34.252 1.00 70.69 125 LYS A CA 1
ATOM 1011 C C . LYS A 1 125 ? 31.514 3.583 -35.251 1.00 70.69 125 LYS A C 1
ATOM 1013 O O . LYS A 1 125 ? 30.735 2.689 -34.936 1.00 70.69 125 LYS A O 1
ATOM 1018 N N . SER A 1 126 ? 31.449 4.226 -36.416 1.00 67.75 126 SER A N 1
ATOM 1019 C CA . SER A 1 126 ? 30.478 3.936 -37.477 1.00 67.75 126 SER A CA 1
ATOM 1020 C C . SER A 1 126 ? 31.004 2.982 -38.552 1.00 67.75 126 SER A C 1
ATOM 1022 O O . SER A 1 126 ? 30.266 2.667 -39.485 1.00 67.75 126 SER A O 1
ATOM 1024 N N . ALA A 1 127 ? 32.254 2.520 -38.436 1.00 70.19 127 ALA A N 1
ATOM 1025 C CA . ALA A 1 127 ? 32.860 1.618 -39.402 1.00 70.19 127 ALA A CA 1
ATOM 1026 C C . ALA A 1 127 ? 32.037 0.312 -39.513 1.00 70.19 127 ALA A C 1
ATOM 1028 O O . ALA A 1 127 ? 31.878 -0.396 -38.513 1.00 70.19 127 ALA A O 1
ATOM 1029 N N . PRO A 1 128 ? 31.511 -0.037 -40.705 1.00 63.25 128 PRO A N 1
ATOM 1030 C CA . PRO A 1 128 ? 30.838 -1.309 -40.927 1.00 63.25 128 PRO A CA 1
ATOM 1031 C C . PRO A 1 128 ? 31.907 -2.396 -40.838 1.00 63.25 128 PRO A C 1
ATOM 1033 O O . PRO A 1 128 ? 32.769 -2.498 -41.702 1.00 63.25 128 PRO A O 1
ATOM 1036 N N . SER A 1 129 ? 31.917 -3.130 -39.729 1.00 64.19 129 SER A N 1
ATOM 1037 C CA . SER A 1 129 ? 32.929 -4.119 -39.348 1.00 64.19 129 SER A CA 1
ATOM 1038 C C . SER A 1 129 ? 33.597 -4.849 -40.526 1.00 64.19 129 SER A C 1
ATOM 1040 O O . SER A 1 129 ? 33.005 -5.759 -41.104 1.00 64.19 129 SER A O 1
ATOM 1042 N N . VAL A 1 130 ? 34.856 -4.520 -40.827 1.00 52.59 130 VAL A N 1
ATOM 1043 C CA . VAL A 1 130 ? 35.734 -5.357 -41.654 1.00 52.59 130 VAL A CA 1
ATOM 1044 C C . VAL A 1 130 ? 37.138 -5.320 -41.052 1.00 52.59 130 VAL A C 1
ATOM 1046 O O . VAL A 1 130 ? 37.826 -4.310 -41.116 1.00 52.59 130 VAL A O 1
ATOM 1049 N N . GLY A 1 131 ? 37.529 -6.438 -40.434 1.00 52.28 131 GLY A N 1
ATOM 1050 C CA . GLY A 1 131 ? 38.918 -6.798 -40.142 1.00 52.28 131 GLY A CA 1
ATOM 1051 C C . GLY A 1 131 ? 39.704 -5.828 -39.261 1.00 52.28 131 GLY A C 1
ATOM 1052 O O . GLY A 1 131 ? 40.608 -5.157 -39.747 1.00 52.28 131 GLY A O 1
ATOM 1053 N N . LEU A 1 132 ? 39.468 -5.829 -37.946 1.00 46.41 132 LEU A N 1
ATOM 1054 C CA . LEU A 1 132 ? 40.524 -5.376 -37.040 1.00 46.41 132 LEU A CA 1
ATOM 1055 C C . LEU A 1 132 ? 41.663 -6.408 -37.119 1.00 46.41 132 LEU A C 1
ATOM 1057 O O . LEU A 1 132 ? 41.418 -7.572 -36.779 1.00 46.41 132 LEU A O 1
ATOM 1061 N N . PRO A 1 133 ? 42.895 -6.051 -37.537 1.00 45.38 133 PRO A N 1
ATOM 1062 C CA . PRO A 1 133 ? 44.036 -6.888 -37.226 1.00 45.38 133 PRO A CA 1
ATOM 1063 C C . PRO A 1 133 ? 44.086 -6.940 -35.704 1.00 45.38 133 PRO A C 1
ATOM 1065 O O . PRO A 1 133 ? 44.264 -5.928 -35.028 1.00 45.38 133 PRO A O 1
ATOM 1068 N N . ILE A 1 134 ? 43.808 -8.129 -35.178 1.00 45.28 134 ILE A N 1
ATOM 1069 C CA . ILE A 1 134 ? 43.876 -8.472 -33.764 1.00 45.28 134 ILE A CA 1
ATOM 1070 C C . ILE A 1 134 ? 45.158 -7.829 -33.236 1.00 45.28 134 ILE A C 1
ATOM 1072 O O . ILE A 1 134 ? 46.224 -8.129 -33.772 1.00 45.28 134 ILE A O 1
ATOM 1076 N N . PHE A 1 135 ? 45.033 -6.904 -32.277 1.00 43.94 135 PHE A N 1
ATOM 1077 C CA . PHE A 1 135 ? 46.137 -6.178 -31.647 1.00 43.94 135 PHE A CA 1
ATOM 1078 C C . PHE A 1 135 ? 47.323 -7.129 -31.423 1.00 43.94 135 PHE A C 1
ATOM 1080 O O . PHE A 1 135 ? 47.356 -7.888 -30.452 1.00 43.94 135 PHE A O 1
ATOM 1087 N N . ARG A 1 136 ? 48.305 -7.121 -32.333 1.00 40.03 136 ARG A N 1
ATOM 1088 C CA . ARG A 1 136 ? 49.593 -7.754 -32.081 1.00 40.03 136 ARG A CA 1
ATOM 1089 C C . ARG A 1 136 ? 50.322 -6.794 -31.165 1.00 40.03 136 ARG A C 1
ATOM 1091 O O . ARG A 1 136 ? 50.887 -5.808 -31.620 1.00 40.03 136 ARG A O 1
ATOM 1098 N N . PHE A 1 137 ? 50.280 -7.073 -29.867 1.00 40.50 137 PHE A N 1
ATOM 1099 C CA . PHE A 1 137 ? 51.237 -6.498 -28.936 1.00 40.50 137 PHE A CA 1
ATOM 1100 C C . PHE A 1 137 ? 52.621 -7.032 -29.313 1.00 40.50 137 PHE A C 1
ATOM 1102 O O . PHE A 1 137 ? 53.029 -8.107 -28.872 1.00 40.50 137 PHE A O 1
ATOM 1109 N N . THR A 1 138 ? 53.333 -6.318 -30.180 1.00 35.47 138 THR A N 1
ATOM 1110 C CA . THR A 1 138 ? 54.772 -6.514 -30.335 1.00 35.47 138 THR A CA 1
ATOM 1111 C C . THR A 1 138 ? 55.441 -5.918 -29.100 1.00 35.47 138 THR A C 1
ATOM 1113 O O . THR A 1 138 ? 55.266 -4.739 -28.798 1.00 35.47 138 THR A O 1
ATOM 1116 N N . LYS A 1 139 ? 56.124 -6.782 -28.340 1.00 34.62 139 LYS A N 1
ATOM 1117 C CA . LYS A 1 139 ? 56.996 -6.417 -27.217 1.00 34.62 139 LYS A CA 1
ATOM 1118 C C . LYS A 1 139 ? 58.082 -5.428 -27.670 1.00 34.62 139 LYS A C 1
ATOM 1120 O O . LYS A 1 139 ? 58.501 -5.505 -28.819 1.00 34.62 139 LYS A O 1
ATOM 1125 N N . TRP A 1 140 ? 58.465 -4.587 -26.702 1.00 42.47 140 TRP A N 1
ATOM 1126 C CA . TRP A 1 140 ? 59.613 -3.675 -26.579 1.00 42.47 140 TRP A CA 1
ATOM 1127 C C . TRP A 1 140 ? 60.684 -3.744 -27.664 1.00 42.47 140 TRP A C 1
ATOM 1129 O O . TRP A 1 140 ? 61.255 -4.842 -27.847 1.00 42.47 140 TRP A O 1
#

Organism: Holothuria leucospilota (NCBI:txid206669)

pLDDT: mean 71.46, std 13.99, range [34.62, 92.31]

Secondary structure (DSSP, 8-state):
--HHHHHHHHHHHHHHHHHHHHHHHSTTS-HHHHHHHHHHHTHHHHHHHHTT--TT-HHHHHHHHHHHHHHHHHHH--------------STTPPP----SSHHHHTSHHHHHHHHHHTS-HHHHS--------------

Sequence (140 aa):
MTFLGLDISQTVNSANKVLGLLKRNLWNCSPSIKETAYKSLVRPKREYASSIWDPYCTTHIDSIEKVQQDLLKMINAPAVKSRTLHTRNTHTMNYIIPSANKDCYRYSLYPRTIPLWNHLPPELKSAPSVGLPIFRFTKW

Foldseek 3Di:
DPPLPVVLVVLLVLLVVQVVVCCVPCQPPALVVLVVSCCVRNVVSLVVSVVVDDPPPPVSVVSSVVSVVVSVCSSPVDNPPPPPPPDPPVDPLQDDQDDDPDPVVVPDPVSVCRVVVRPDDVCVSPPPDDDDPPPPPDDD

Radius of gyration: 28.98 Å; chains: 1; bounding box: 81×22×72 Å